Protein AF-T1CMU1-F1 (afdb_monomer)

Solvent-accessible surface area (backbone atoms only — not comparable to full-atom values): 7769 Å² total; per-residue (Å²): 134,66,89,86,66,50,95,84,68,72,93,52,65,66,61,50,50,51,51,54,53,45,69,68,62,75,51,55,75,64,55,53,49,52,50,52,50,44,67,72,44,49,74,56,64,80,64,64,72,77,52,85,87,47,74,86,48,55,72,71,37,46,53,50,35,55,54,42,51,53,41,27,74,74,64,80,50,71,86,89,82,74,66,89,90,69,45,67,64,60,32,52,51,50,55,45,51,52,39,42,75,73,72,45,87,78,85,88,84,75,58,68,69,50,49,78,62,58,58,76,80,108

Secondary structure (DSSP, 8-state):
--TT--TT----HHHHHHHHHHHHHSS-HHHHHHHHHHHHHHHHHHH----GGGTTS-HHHHHHHHHHHHHHHHHS-----PPTTS-HHHHHHHHHHHHHHTT--------HHHII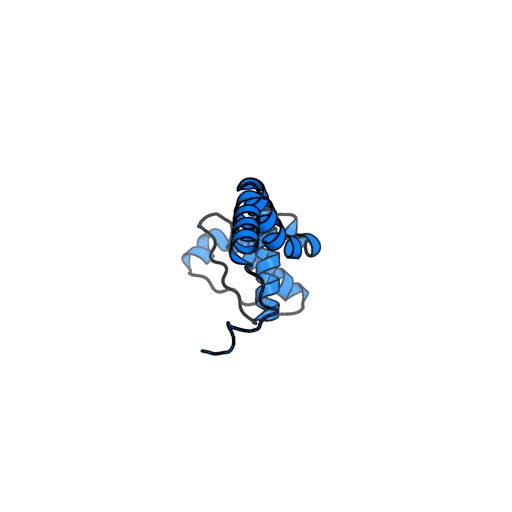IIITT-

InterPro domains:
  IPR027417 P-loop containing nucleoside triphosphate hydrolase [G3DSA:3.40.50.300] (47-122)
  IPR027417 P-loop containing nucleoside triphosphate hydrolase [SSF52540] (36-122)

Sequence (122 aa):
MSLWKEDNSVDYKNEFLQLLENYVTTHSPYEVLAKALYEVYRPQIDEAKTNNLMKTLFPHQVLSTIQASRILGAYNGVIIADSTGLGKTRVGINLTQMAINDGKNPMLIAPKSALDTTWKDE

Structure (mmCIF, N/CA/C/O backbone):
data_AF-T1CMU1-F1
#
_entry.id   AF-T1CMU1-F1
#
loop_
_atom_site.group_PDB
_a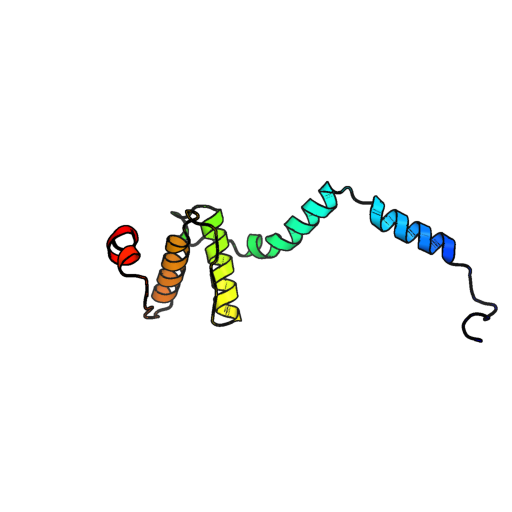tom_site.id
_atom_site.type_symbol
_atom_site.label_atom_id
_atom_site.label_alt_id
_atom_site.label_c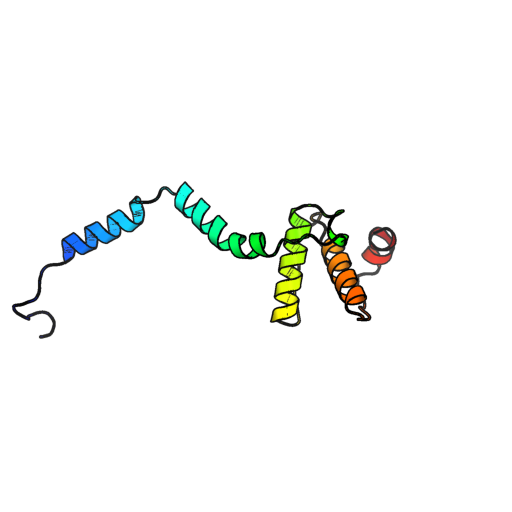omp_id
_atom_site.label_asym_id
_atom_site.label_entity_id
_atom_site.label_seq_id
_atom_site.pdbx_PDB_ins_code
_atom_site.Cartn_x
_atom_site.Cartn_y
_atom_site.Cartn_z
_atom_site.occupancy
_atom_site.B_iso_or_equiv
_atom_site.auth_seq_id
_atom_site.auth_comp_id
_atom_site.auth_asym_id
_atom_site.auth_atom_id
_atom_site.pdbx_PDB_model_num
ATOM 1 N N . MET A 1 1 ? 10.727 -29.750 -44.055 1.00 51.41 1 MET A N 1
ATOM 2 C CA . MET A 1 1 ? 12.100 -29.190 -44.028 1.00 51.41 1 MET A CA 1
ATOM 3 C C . MET A 1 1 ? 12.341 -28.122 -45.110 1.00 51.41 1 MET A C 1
ATOM 5 O O . MET A 1 1 ? 13.467 -27.662 -45.225 1.00 51.41 1 MET A O 1
ATOM 9 N N . SER A 1 2 ? 11.322 -27.708 -45.886 1.00 56.47 2 SER A N 1
ATOM 10 C CA . SER A 1 2 ? 11.471 -26.768 -47.014 1.00 56.47 2 SER A CA 1
ATOM 11 C C . SER A 1 2 ? 11.280 -25.288 -46.666 1.00 56.47 2 SER A C 1
ATOM 13 O O . SER A 1 2 ? 11.688 -24.457 -47.460 1.00 56.47 2 SER A O 1
ATOM 15 N N . LEU A 1 3 ? 10.727 -24.944 -45.492 1.00 58.44 3 LEU A N 1
ATOM 16 C CA . LEU A 1 3 ? 10.522 -23.539 -45.090 1.00 58.44 3 LEU A CA 1
ATOM 17 C C . LEU A 1 3 ? 11.836 -22.748 -44.929 1.00 58.44 3 LEU A C 1
ATOM 19 O O . LEU A 1 3 ? 11.836 -21.530 -44.990 1.00 58.44 3 LEU A O 1
ATOM 23 N N . TRP A 1 4 ? 12.950 -23.448 -44.702 1.00 60.53 4 TRP A N 1
ATOM 24 C CA . TRP A 1 4 ? 14.263 -22.863 -44.406 1.00 60.53 4 TRP A CA 1
ATOM 25 C C . TRP A 1 4 ? 15.195 -22.800 -45.625 1.00 60.53 4 TRP A C 1
ATOM 27 O O . TRP A 1 4 ? 16.384 -22.551 -45.465 1.00 60.53 4 TRP A O 1
ATOM 37 N N . LYS A 1 5 ? 14.692 -23.118 -46.825 1.00 63.56 5 LYS A N 1
ATOM 38 C CA . LYS A 1 5 ? 15.481 -23.207 -48.067 1.00 63.56 5 LYS A CA 1
ATOM 39 C C . LYS A 1 5 ? 14.896 -22.348 -49.191 1.00 63.56 5 LYS A C 1
ATOM 41 O O . LYS A 1 5 ? 14.994 -22.719 -50.355 1.00 63.56 5 LYS A O 1
ATOM 46 N N . GLU A 1 6 ? 14.230 -21.251 -48.850 1.00 69.25 6 GLU A N 1
ATOM 47 C CA . GLU A 1 6 ? 13.833 -20.271 -49.859 1.00 69.25 6 GLU A CA 1
ATOM 48 C C . GLU A 1 6 ? 15.052 -19.432 -50.253 1.00 69.25 6 GLU A C 1
ATOM 50 O O . GLU A 1 6 ? 15.787 -18.965 -49.382 1.00 69.25 6 GLU A O 1
ATOM 55 N N . ASP A 1 7 ? 15.252 -19.217 -51.555 1.00 68.88 7 ASP A N 1
ATOM 56 C CA . ASP A 1 7 ? 16.370 -18.428 -52.105 1.00 68.88 7 ASP A CA 1
ATOM 57 C C . ASP A 1 7 ? 16.376 -16.963 -51.620 1.00 68.88 7 ASP A C 1
ATOM 59 O O . ASP A 1 7 ? 17.377 -16.265 -51.744 1.00 68.88 7 ASP A O 1
ATOM 63 N N . ASN A 1 8 ? 15.271 -16.507 -51.018 1.00 73.12 8 ASN A N 1
ATOM 64 C CA . ASN A 1 8 ? 15.125 -15.185 -50.405 1.00 73.12 8 ASN A CA 1
ATOM 65 C C . ASN A 1 8 ? 15.454 -15.161 -48.900 1.00 73.12 8 ASN A C 1
ATOM 67 O O . ASN A 1 8 ? 15.269 -14.132 -48.250 1.00 73.12 8 ASN A O 1
ATOM 71 N N . SER A 1 9 ? 15.880 -16.283 -48.311 1.00 76.81 9 SER A N 1
ATOM 72 C CA . SER A 1 9 ? 16.257 -16.329 -46.897 1.00 76.81 9 SER A CA 1
ATOM 73 C C . SER A 1 9 ? 17.623 -15.677 -46.678 1.00 76.81 9 SER A C 1
ATOM 75 O O . SER A 1 9 ? 18.594 -15.961 -47.377 1.00 76.81 9 SER A O 1
ATOM 77 N N . VAL A 1 10 ? 17.690 -14.778 -45.697 1.00 80.19 10 VAL A N 1
ATOM 78 C CA . VAL A 1 10 ? 18.911 -14.056 -45.322 1.00 80.19 10 VAL A CA 1
ATOM 79 C C . VAL A 1 10 ? 19.392 -14.586 -43.976 1.00 80.19 10 VAL A C 1
ATOM 81 O O . VAL A 1 10 ? 18.585 -14.831 -43.077 1.00 80.19 10 VAL A O 1
ATOM 84 N N . ASP A 1 11 ? 20.703 -14.778 -43.830 1.00 83.75 11 ASP A N 1
ATOM 85 C CA . ASP A 1 11 ? 21.296 -15.149 -42.546 1.00 83.75 11 ASP A CA 1
ATOM 86 C C . ASP A 1 11 ? 21.157 -13.994 -41.542 1.00 83.75 11 ASP A C 1
ATOM 88 O O . ASP A 1 11 ? 21.935 -13.044 -41.539 1.00 83.75 11 ASP A O 1
ATOM 92 N N . TYR A 1 12 ? 20.141 -14.095 -40.685 1.00 87.56 12 TYR A N 1
ATOM 93 C CA . TYR A 1 12 ? 19.806 -13.107 -39.658 1.00 87.56 12 TYR A CA 1
ATOM 94 C C . TYR A 1 12 ? 20.512 -13.372 -38.318 1.00 87.56 12 TYR A C 1
ATOM 96 O O . TYR A 1 12 ? 20.302 -12.657 -37.339 1.00 87.56 12 TYR A O 1
ATOM 104 N N . LYS A 1 13 ? 21.336 -14.424 -38.210 1.00 89.94 13 LYS A N 1
ATOM 105 C CA . LYS A 1 13 ? 21.851 -14.881 -36.911 1.00 89.94 13 LYS A CA 1
ATOM 106 C C . LYS A 1 13 ? 22.646 -13.797 -36.184 1.00 89.94 13 LYS A C 1
ATOM 108 O O . LYS A 1 13 ? 22.435 -13.586 -34.993 1.00 89.94 13 LYS A O 1
ATOM 113 N N . ASN A 1 14 ? 23.558 -13.124 -36.881 1.00 92.69 14 ASN A N 1
ATOM 114 C CA . ASN A 1 14 ? 24.424 -12.117 -36.263 1.00 92.69 14 ASN A CA 1
ATOM 115 C C . ASN A 1 14 ? 23.648 -10.852 -35.884 1.00 92.69 14 ASN A C 1
ATOM 117 O O . ASN A 1 14 ? 23.849 -10.319 -34.797 1.00 92.69 14 ASN A O 1
ATOM 121 N N . GLU A 1 15 ? 22.720 -10.421 -36.736 1.00 92.44 15 GLU A N 1
ATOM 122 C CA . GLU A 1 15 ? 21.843 -9.276 -36.470 1.00 92.44 15 GLU A CA 1
ATOM 123 C C . GLU A 1 15 ? 20.934 -9.552 -35.266 1.00 92.44 15 GLU A C 1
ATOM 125 O O . GLU A 1 15 ? 20.776 -8.699 -34.393 1.00 92.44 15 GLU A O 1
ATOM 130 N N . PHE A 1 16 ? 20.413 -10.777 -35.154 1.00 90.94 16 PHE A N 1
ATOM 131 C CA . PHE A 1 16 ? 19.643 -11.211 -33.992 1.00 90.94 16 PHE A CA 1
ATOM 132 C C . PHE A 1 16 ? 20.474 -11.220 -32.706 1.00 90.94 16 PHE A C 1
ATOM 134 O O . PHE A 1 16 ? 20.022 -10.722 -31.676 1.00 90.94 16 PHE A O 1
ATOM 141 N N . LEU A 1 17 ? 21.696 -11.762 -32.750 1.00 92.38 17 LEU A N 1
ATOM 142 C CA . LEU A 1 17 ? 22.591 -11.780 -31.590 1.00 92.38 17 LEU A CA 1
ATOM 143 C C . LEU A 1 17 ? 22.949 -10.363 -31.135 1.00 92.38 17 LEU A C 1
ATOM 145 O O . LEU A 1 17 ? 22.894 -10.081 -29.942 1.00 92.38 17 LEU A O 1
ATOM 149 N N . GLN A 1 18 ? 23.231 -9.460 -32.075 1.00 90.88 18 GLN A N 1
ATOM 150 C CA . GLN A 1 18 ? 23.530 -8.064 -31.771 1.00 90.88 18 GLN A CA 1
ATOM 151 C C . GLN A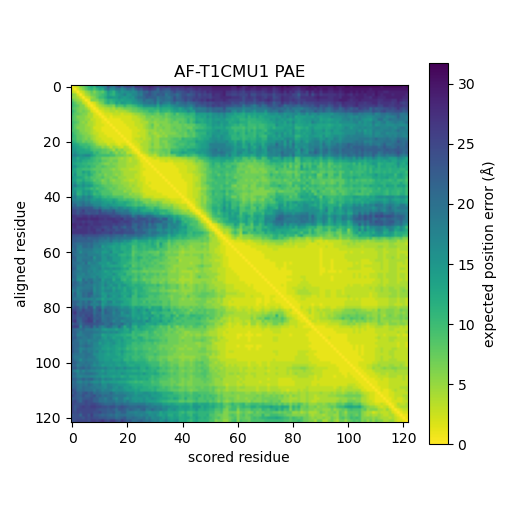 1 18 ? 22.316 -7.335 -31.177 1.00 90.88 18 GLN A C 1
ATOM 153 O O . GLN A 1 18 ? 22.459 -6.530 -30.258 1.00 90.88 18 GLN A O 1
ATOM 158 N N . LEU A 1 19 ? 21.105 -7.648 -31.649 1.00 89.50 19 LEU A N 1
ATOM 159 C CA . LEU A 1 19 ? 19.867 -7.119 -31.082 1.00 89.50 19 LEU A CA 1
ATOM 160 C C . LEU A 1 19 ? 19.650 -7.594 -29.637 1.00 89.50 19 LEU A C 1
ATOM 162 O O . LEU A 1 19 ? 19.285 -6.787 -28.781 1.00 89.50 19 LEU A O 1
ATOM 166 N N . LEU A 1 20 ? 19.912 -8.872 -29.346 1.00 87.19 20 LEU A N 1
ATOM 167 C CA . LEU A 1 20 ? 19.826 -9.417 -27.987 1.00 87.19 20 LEU A CA 1
ATOM 168 C C . LEU A 1 20 ? 20.880 -8.812 -27.053 1.00 87.19 20 LEU A C 1
ATOM 170 O O . LEU A 1 20 ? 20.560 -8.450 -25.923 1.00 87.19 20 LEU A O 1
ATOM 174 N N . GLU A 1 21 ? 22.121 -8.684 -27.518 1.00 86.44 21 GLU A N 1
ATOM 175 C CA . GLU A 1 21 ? 23.215 -8.113 -26.732 1.00 86.44 21 GLU A CA 1
ATOM 176 C C . GLU A 1 21 ? 22.944 -6.645 -26.391 1.00 86.44 21 GLU A C 1
ATOM 178 O O . GLU A 1 21 ? 23.040 -6.247 -25.227 1.00 86.44 21 GLU A O 1
ATOM 183 N N . ASN A 1 22 ? 22.488 -5.862 -27.373 1.00 84.56 22 ASN A N 1
ATOM 184 C CA . ASN A 1 22 ? 22.046 -4.492 -27.146 1.00 84.56 22 ASN A CA 1
ATOM 185 C C . ASN A 1 22 ? 20.888 -4.449 -26.144 1.00 84.56 22 ASN A C 1
ATOM 187 O O . ASN A 1 22 ? 20.949 -3.681 -25.190 1.00 84.56 22 ASN A O 1
ATOM 191 N N . TYR A 1 23 ? 19.861 -5.289 -26.283 1.00 76.44 23 TYR A N 1
ATOM 192 C CA . TYR A 1 23 ? 18.704 -5.272 -25.379 1.00 76.44 23 TYR A CA 1
ATOM 193 C C . TYR A 1 23 ? 19.085 -5.443 -23.897 1.00 76.44 23 TYR A C 1
ATOM 195 O O . TYR A 1 23 ? 18.493 -4.804 -23.029 1.00 76.44 23 TYR A O 1
ATOM 203 N N . VAL A 1 24 ? 20.096 -6.266 -23.600 1.00 72.44 24 VAL A N 1
ATOM 204 C CA . VAL A 1 24 ? 20.548 -6.531 -22.223 1.00 72.44 24 VAL A CA 1
ATOM 205 C C . VAL A 1 24 ? 21.540 -5.477 -21.711 1.00 72.44 24 VAL A C 1
ATOM 207 O O . VAL A 1 24 ? 21.629 -5.263 -20.504 1.00 72.44 24 VAL A O 1
ATOM 210 N N . THR A 1 25 ? 22.273 -4.798 -22.598 1.00 77.00 25 THR A N 1
ATOM 211 C CA . THR A 1 25 ? 23.356 -3.864 -22.223 1.00 77.00 25 THR A CA 1
ATOM 212 C C . THR A 1 25 ? 23.007 -2.384 -22.381 1.00 77.00 25 THR A C 1
ATOM 214 O O . THR A 1 25 ? 23.701 -1.537 -21.822 1.00 77.00 25 THR A O 1
ATOM 217 N N . THR A 1 26 ? 21.927 -2.054 -23.097 1.00 84.44 26 THR A N 1
ATOM 218 C CA . THR A 1 26 ? 21.536 -0.661 -23.398 1.00 84.44 26 THR A CA 1
ATOM 219 C C . THR A 1 26 ? 21.159 0.127 -22.145 1.00 84.44 26 THR A C 1
ATOM 221 O O . THR A 1 26 ? 21.307 1.347 -22.121 1.00 84.44 26 THR A O 1
ATOM 224 N N . HIS A 1 27 ? 20.681 -0.551 -21.102 1.00 86.75 27 HIS A N 1
ATOM 225 C CA . HIS A 1 27 ? 20.270 0.084 -19.858 1.00 86.75 27 HIS A CA 1
ATOM 226 C C . HIS A 1 27 ? 21.086 -0.447 -18.691 1.00 86.75 27 HIS A C 1
ATOM 228 O O . HIS A 1 27 ? 21.212 -1.653 -18.480 1.00 86.75 27 HIS A O 1
ATOM 234 N N . SER A 1 28 ? 21.605 0.474 -17.890 1.00 90.25 28 SER A N 1
ATOM 235 C CA . SER A 1 28 ? 22.225 0.139 -16.620 1.00 90.25 28 SER A CA 1
ATOM 236 C C . SER A 1 28 ? 21.207 -0.524 -15.677 1.00 90.25 28 SER A C 1
ATOM 238 O O . SER A 1 28 ? 20.008 -0.223 -15.737 1.00 90.25 28 SER A O 1
ATOM 240 N N . PRO A 1 29 ? 21.659 -1.367 -14.729 1.00 89.94 29 PRO A N 1
ATOM 241 C CA . PRO A 1 29 ? 20.781 -1.933 -13.704 1.00 89.94 29 PRO A CA 1
ATOM 242 C C . PRO A 1 29 ? 19.968 -0.870 -12.950 1.00 89.94 29 PRO A C 1
ATOM 244 O O . PRO A 1 29 ? 18.824 -1.114 -12.569 1.00 89.94 29 PRO A O 1
ATOM 247 N N . TYR A 1 30 ? 20.543 0.324 -12.772 1.00 92.19 30 TYR A N 1
ATOM 248 C CA . TYR A 1 30 ? 19.862 1.466 -12.171 1.00 92.19 30 TYR A CA 1
ATOM 249 C C . TYR A 1 30 ? 18.680 1.952 -13.017 1.00 92.19 30 TYR A C 1
ATOM 251 O O . TYR A 1 30 ? 17.596 2.138 -12.477 1.00 92.19 30 TYR A O 1
ATOM 259 N N . GLU A 1 31 ? 18.856 2.133 -14.327 1.00 93.06 31 GLU A N 1
ATOM 260 C CA . GLU A 1 31 ? 17.785 2.598 -15.220 1.00 93.06 31 GLU A CA 1
ATOM 261 C C . GLU A 1 31 ? 16.645 1.587 -15.312 1.00 93.06 31 GLU A C 1
ATOM 263 O O . GLU A 1 31 ? 15.476 1.971 -15.262 1.00 93.06 31 GLU A O 1
ATOM 268 N N . VAL A 1 32 ? 16.974 0.293 -15.373 1.00 90.31 32 VAL A N 1
ATOM 269 C CA . VAL A 1 32 ? 15.974 -0.782 -15.351 1.00 90.31 32 VAL A CA 1
ATOM 270 C C . VAL A 1 32 ? 15.177 -0.739 -14.048 1.00 90.31 32 VAL A C 1
ATOM 272 O O . VAL A 1 32 ? 13.945 -0.748 -14.080 1.00 90.31 32 VAL A O 1
ATOM 275 N N . LEU A 1 33 ? 15.858 -0.630 -12.901 1.00 92.31 33 LEU A N 1
ATOM 276 C CA . LEU A 1 33 ? 15.200 -0.526 -11.600 1.00 92.31 33 LEU A CA 1
ATOM 277 C C . LEU A 1 33 ? 14.344 0.742 -11.499 1.00 92.31 33 LEU A C 1
ATOM 279 O O . LEU A 1 33 ? 13.190 0.669 -11.083 1.00 92.31 33 LEU A O 1
ATOM 283 N N . ALA A 1 34 ? 14.873 1.896 -11.902 1.00 91.88 34 ALA A N 1
ATOM 284 C CA . ALA A 1 34 ? 14.159 3.167 -11.871 1.00 91.88 34 ALA A CA 1
ATOM 285 C C . ALA A 1 34 ? 12.902 3.127 -12.750 1.00 91.88 34 ALA A C 1
ATOM 287 O O . ALA A 1 34 ? 11.837 3.570 -12.319 1.00 91.88 34 ALA A O 1
ATOM 288 N N . LYS A 1 35 ? 12.992 2.538 -13.950 1.00 92.12 35 LYS A N 1
ATOM 289 C CA . LYS A 1 35 ? 11.845 2.358 -14.844 1.00 92.12 35 LYS A CA 1
ATOM 290 C C . LYS A 1 35 ? 10.816 1.396 -14.259 1.00 92.12 35 LYS A C 1
ATOM 292 O O . LYS A 1 35 ? 9.629 1.705 -14.302 1.00 92.12 35 LYS A O 1
ATOM 297 N N . ALA A 1 36 ? 11.249 0.278 -13.677 1.00 91.31 36 ALA A N 1
ATOM 298 C CA . ALA A 1 36 ? 10.354 -0.669 -13.018 1.00 91.31 36 ALA A CA 1
ATOM 299 C C . ALA A 1 36 ? 9.604 -0.014 -11.850 1.00 91.31 36 ALA A C 1
ATOM 301 O O . ALA A 1 36 ? 8.383 -0.114 -11.771 1.00 91.31 36 ALA A O 1
ATOM 302 N N . LEU A 1 37 ? 10.314 0.719 -10.985 1.00 88.06 37 LEU A N 1
ATOM 303 C CA . LEU A 1 37 ? 9.701 1.487 -9.900 1.00 88.06 37 LEU A CA 1
ATOM 304 C C . LEU A 1 37 ? 8.710 2.515 -10.459 1.00 88.06 37 LEU A C 1
ATOM 306 O O . LEU A 1 37 ? 7.572 2.579 -10.002 1.00 88.06 37 LEU A O 1
ATOM 310 N N . TYR A 1 38 ? 9.103 3.278 -11.479 1.00 86.94 38 TYR A N 1
ATOM 311 C CA . TYR A 1 38 ? 8.219 4.256 -12.104 1.00 86.94 38 TYR A CA 1
ATOM 312 C C . TYR A 1 38 ? 6.930 3.616 -12.629 1.00 86.94 38 TYR A C 1
ATOM 314 O O . TYR A 1 38 ? 5.858 4.092 -12.288 1.00 86.94 38 TYR A O 1
ATOM 322 N N . GLU A 1 39 ? 6.992 2.527 -13.396 1.00 87.06 39 GLU A N 1
ATOM 323 C CA . GLU A 1 39 ? 5.783 1.880 -13.934 1.00 87.06 39 GLU A CA 1
ATOM 324 C C . GLU A 1 39 ? 4.888 1.283 -12.838 1.00 87.06 39 GLU A C 1
ATOM 326 O O . GLU A 1 39 ? 3.663 1.339 -12.935 1.00 87.06 39 GLU A O 1
ATOM 331 N N . VAL A 1 40 ? 5.480 0.762 -11.760 1.00 82.81 40 VAL A N 1
ATOM 332 C CA . VAL A 1 40 ? 4.731 0.226 -10.612 1.00 82.81 40 VAL A CA 1
ATOM 333 C C . VAL A 1 40 ? 3.993 1.330 -9.849 1.00 82.81 40 VAL A C 1
ATOM 335 O O . VAL A 1 40 ? 2.851 1.133 -9.419 1.00 82.81 40 VAL A O 1
ATOM 338 N N . TYR A 1 41 ? 4.629 2.489 -9.664 1.00 76.38 41 TYR A N 1
ATOM 339 C CA . TYR A 1 41 ? 4.098 3.557 -8.813 1.00 76.38 41 TYR A CA 1
ATOM 340 C C . TYR A 1 41 ? 3.382 4.672 -9.574 1.00 76.38 41 TYR A C 1
ATOM 342 O O . TYR A 1 41 ? 2.535 5.336 -8.984 1.00 76.38 41 TYR A O 1
ATOM 350 N N . ARG A 1 42 ? 3.638 4.869 -10.871 1.00 77.31 42 ARG A N 1
ATOM 351 C CA . ARG A 1 42 ? 3.009 5.924 -11.684 1.00 77.31 42 ARG A CA 1
ATOM 352 C C . ARG A 1 42 ? 1.479 5.939 -11.573 1.00 77.31 42 ARG A C 1
ATOM 354 O O . ARG A 1 42 ? 0.956 7.021 -11.322 1.00 77.31 42 ARG A O 1
ATOM 361 N N . PRO A 1 43 ? 0.754 4.804 -11.664 1.00 70.62 43 PRO A N 1
ATOM 362 C CA . PRO A 1 43 ? -0.705 4.817 -11.521 1.00 70.62 43 PRO A CA 1
ATOM 363 C C . PRO A 1 43 ? -1.176 5.367 -10.165 1.00 70.62 43 PRO A C 1
ATOM 365 O O . PRO A 1 43 ? -2.267 5.910 -10.061 1.00 70.62 43 PRO A O 1
ATOM 368 N N . GLN A 1 44 ? -0.345 5.235 -9.127 1.00 68.25 44 GLN A N 1
ATOM 369 C CA . GLN A 1 44 ? -0.643 5.664 -7.759 1.00 68.25 44 GLN A CA 1
ATOM 370 C C . GLN A 1 44 ? -0.343 7.157 -7.547 1.00 68.25 44 GLN A C 1
ATOM 372 O O . GLN A 1 44 ? -0.956 7.788 -6.689 1.00 68.25 44 GLN A O 1
ATOM 377 N N . ILE A 1 45 ? 0.587 7.728 -8.324 1.00 63.19 45 ILE A N 1
ATOM 378 C CA . ILE A 1 45 ? 0.963 9.149 -8.254 1.00 63.19 45 ILE A CA 1
ATOM 379 C C . ILE A 1 45 ? -0.188 10.034 -8.749 1.00 63.19 45 ILE A C 1
ATOM 381 O O . ILE A 1 45 ? -0.482 11.053 -8.126 1.00 63.19 45 ILE A O 1
ATOM 385 N N . ASP A 1 46 ? -0.875 9.623 -9.817 1.00 60.38 46 ASP A N 1
ATOM 386 C CA . ASP A 1 46 ? -1.969 10.402 -10.412 1.00 60.38 46 ASP A CA 1
ATOM 387 C C . ASP A 1 46 ? -3.265 10.357 -9.568 1.00 60.38 46 ASP A C 1
ATOM 389 O O . ASP A 1 46 ? -4.081 11.281 -9.616 1.00 60.38 46 ASP A O 1
ATOM 393 N N . GLU A 1 47 ? -3.441 9.320 -8.739 1.00 58.72 47 GLU A N 1
ATOM 394 C CA . GLU A 1 47 ? -4.590 9.141 -7.833 1.00 58.72 47 GLU A CA 1
ATOM 395 C C . GLU A 1 47 ? -4.414 9.795 -6.456 1.00 58.72 47 GLU A C 1
ATOM 397 O O . GLU A 1 47 ? -5.380 9.886 -5.694 1.00 58.72 47 GLU A O 1
ATOM 402 N N . ALA A 1 48 ? -3.217 10.287 -6.121 1.00 54.09 48 ALA A N 1
ATOM 403 C CA . ALA A 1 48 ? -2.904 10.880 -4.823 1.00 54.09 48 ALA A CA 1
ATOM 404 C C . ALA A 1 48 ? -3.530 12.279 -4.629 1.00 54.09 48 ALA A C 1
ATOM 406 O O . ALA A 1 48 ? -2.858 13.255 -4.299 1.00 54.09 48 ALA A O 1
ATOM 407 N N . LYS A 1 49 ? -4.850 12.403 -4.790 1.00 53.97 49 LYS A N 1
ATOM 408 C CA . LYS A 1 49 ? -5.621 13.513 -4.226 1.00 53.97 49 LYS A CA 1
ATOM 409 C C . LYS A 1 49 ? -5.884 13.195 -2.761 1.00 53.97 49 LYS A C 1
ATOM 411 O O . LYS A 1 49 ? -6.875 12.568 -2.398 1.00 53.97 49 LYS A O 1
ATOM 416 N N . THR A 1 50 ? -4.948 13.612 -1.919 1.00 56.56 50 THR A N 1
ATOM 417 C CA . THR A 1 50 ? -5.025 13.492 -0.465 1.00 56.56 50 THR A CA 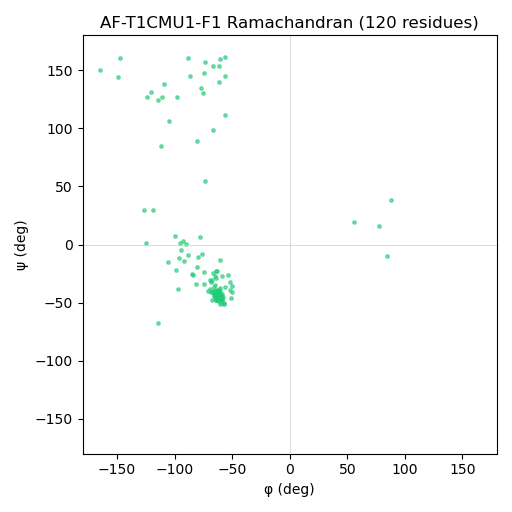1
ATOM 418 C C . THR A 1 50 ? -6.305 14.161 0.043 1.00 56.56 50 THR A C 1
ATOM 420 O O . THR A 1 50 ? -6.445 15.383 -0.015 1.00 56.56 50 THR A O 1
ATOM 423 N N . ASN A 1 51 ? -7.253 13.374 0.552 1.00 60.06 51 ASN A N 1
ATOM 424 C CA . ASN A 1 51 ? -8.418 13.914 1.253 1.00 60.06 51 ASN A CA 1
ATOM 425 C C . ASN A 1 51 ? -8.003 14.432 2.638 1.00 60.06 51 ASN A C 1
ATOM 427 O O . ASN A 1 51 ? -7.017 13.975 3.215 1.00 60.06 51 ASN A O 1
ATOM 431 N N . ASN A 1 52 ? -8.781 15.355 3.218 1.00 63.56 52 ASN A N 1
ATOM 432 C CA . ASN A 1 52 ? -8.509 15.911 4.556 1.00 63.56 52 ASN A CA 1
ATOM 433 C C . ASN A 1 52 ? -8.333 14.832 5.647 1.00 63.56 52 ASN A C 1
ATOM 435 O O . ASN A 1 52 ? -7.613 15.067 6.613 1.00 63.56 52 ASN A O 1
ATOM 439 N N . LEU A 1 53 ? -8.933 13.653 5.453 1.00 62.12 53 LEU A N 1
ATOM 440 C CA . LEU A 1 53 ? -8.826 12.477 6.324 1.00 62.1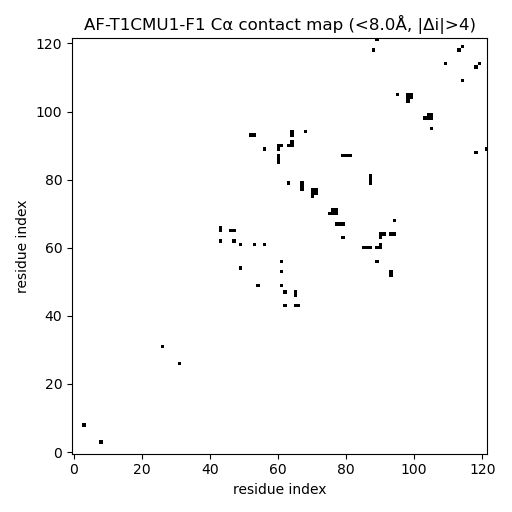2 53 LEU A CA 1
ATOM 441 C C . LEU A 1 53 ? -7.410 11.885 6.405 1.00 62.12 53 LEU A C 1
ATOM 443 O O . LEU A 1 53 ? -7.072 11.220 7.373 1.00 62.12 53 LEU A O 1
ATOM 447 N N . MET A 1 54 ? -6.571 12.133 5.399 1.00 67.25 54 MET A N 1
ATOM 448 C CA . MET A 1 54 ? -5.234 11.546 5.283 1.00 67.25 54 MET A CA 1
ATOM 449 C C . MET A 1 54 ? -4.125 12.452 5.839 1.00 67.25 54 MET A C 1
ATOM 451 O O . MET A 1 54 ? -2.957 12.083 5.789 1.00 67.25 54 MET A O 1
ATOM 455 N N . LYS A 1 55 ? -4.460 13.635 6.375 1.00 71.38 55 LYS A N 1
ATOM 456 C CA . LYS A 1 55 ? -3.471 14.628 6.843 1.00 71.38 55 LYS A CA 1
ATOM 457 C C . LYS A 1 55 ? -2.656 14.178 8.057 1.00 71.38 55 LYS A C 1
ATOM 459 O O . LYS A 1 55 ? -1.562 14.688 8.264 1.00 71.38 55 LYS A O 1
ATOM 464 N N . THR A 1 56 ? -3.188 13.259 8.858 1.00 79.31 56 THR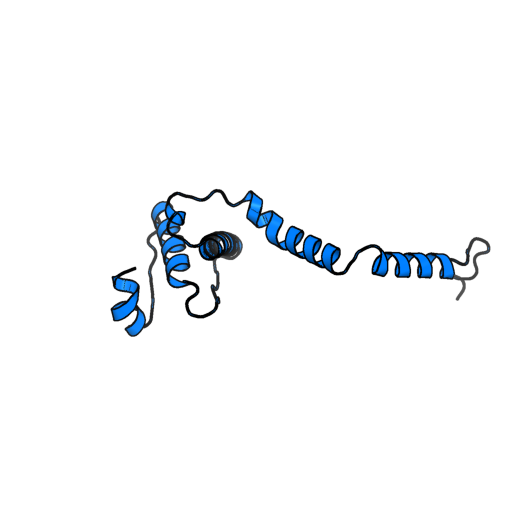 A N 1
ATOM 465 C CA . THR A 1 56 ? -2.522 12.715 10.052 1.00 79.31 56 THR A CA 1
ATOM 466 C C . THR A 1 56 ? -1.760 11.419 9.770 1.00 79.31 56 THR A C 1
ATOM 468 O O . THR A 1 56 ? -1.088 10.905 10.661 1.00 79.31 56 THR A O 1
ATOM 471 N N . LEU A 1 57 ? -1.854 10.883 8.548 1.00 83.75 57 LEU A N 1
ATOM 472 C CA . LEU A 1 57 ? -1.208 9.636 8.155 1.00 83.75 57 LEU A CA 1
ATOM 473 C C . LEU A 1 57 ? 0.224 9.878 7.676 1.00 83.75 57 LEU A C 1
ATOM 475 O O . LEU A 1 57 ? 0.517 10.859 6.991 1.00 83.75 57 LEU A O 1
ATOM 479 N N . PHE A 1 58 ? 1.111 8.929 7.968 1.00 86.50 58 PHE A N 1
ATOM 480 C CA . PHE A 1 58 ? 2.430 8.901 7.345 1.00 86.50 58 PHE A CA 1
ATOM 481 C C . PHE A 1 58 ? 2.315 8.619 5.836 1.00 86.50 58 PHE A C 1
ATOM 483 O O . PHE 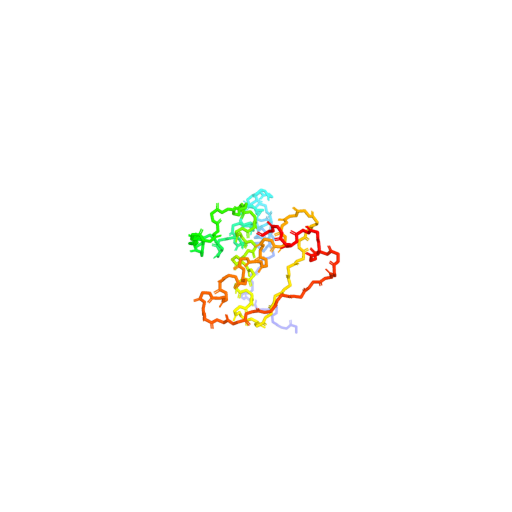A 1 58 ? 1.379 7.932 5.414 1.00 86.50 58 PHE A O 1
ATOM 490 N N . PRO A 1 59 ? 3.280 9.062 5.006 1.00 83.44 59 PRO A N 1
ATOM 491 C CA . PRO A 1 59 ? 3.218 8.879 3.554 1.00 83.44 59 PRO A CA 1
ATOM 492 C C . PRO A 1 59 ? 2.959 7.431 3.109 1.00 83.44 59 PRO A C 1
ATOM 494 O O . PRO A 1 59 ? 2.158 7.194 2.207 1.00 83.44 59 PRO A O 1
ATOM 497 N N . HIS A 1 60 ? 3.560 6.440 3.777 1.00 83.81 60 HIS A N 1
ATOM 498 C CA . HIS A 1 60 ? 3.337 5.027 3.449 1.00 83.81 60 HIS A CA 1
ATOM 499 C C . HIS A 1 60 ? 1.919 4.546 3.793 1.00 83.81 60 HIS A C 1
ATOM 501 O O . HIS A 1 60 ? 1.377 3.689 3.099 1.00 83.81 60 HIS A O 1
ATOM 507 N N . GLN A 1 61 ? 1.284 5.112 4.821 1.00 88.56 61 GLN A N 1
ATOM 508 C CA . GLN A 1 61 ? -0.099 4.797 5.202 1.00 88.56 61 GLN A CA 1
ATOM 509 C C . GLN A 1 61 ? -1.108 5.419 4.233 1.00 88.56 61 GLN A C 1
ATOM 511 O O . GLN A 1 61 ? -2.141 4.812 3.946 1.00 88.56 61 GLN A O 1
ATOM 516 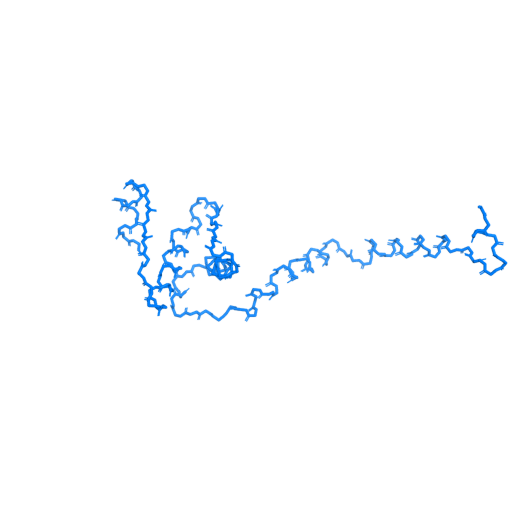N N . VAL A 1 62 ? -0.800 6.603 3.693 1.00 86.38 62 VAL A N 1
ATOM 517 C CA . VAL A 1 62 ? -1.588 7.225 2.617 1.00 86.38 62 VAL A CA 1
ATOM 518 C C . VAL A 1 62 ? -1.599 6.316 1.392 1.00 86.38 62 VAL A C 1
ATOM 520 O O . VAL A 1 62 ? -2.673 5.941 0.922 1.00 86.38 62 VAL A O 1
ATOM 523 N N . LEU A 1 63 ? -0.417 5.881 0.941 1.00 84.25 63 LEU A N 1
ATOM 524 C CA . LEU A 1 63 ? -0.282 4.951 -0.185 1.00 84.25 63 LEU A CA 1
ATOM 525 C C . LEU A 1 63 ? -1.029 3.637 0.071 1.00 84.25 63 LEU A C 1
ATOM 527 O O . LEU A 1 63 ? -1.793 3.186 -0.780 1.00 84.25 63 LEU A O 1
ATOM 531 N N . SER A 1 64 ? -0.878 3.072 1.271 1.00 89.44 64 SER A N 1
ATOM 532 C CA . SER A 1 64 ? -1.573 1.843 1.670 1.00 89.44 64 SER A CA 1
ATOM 533 C C . SER A 1 64 ? -3.094 2.012 1.648 1.00 89.44 64 SER A C 1
ATOM 535 O O . SER A 1 64 ? -3.801 1.116 1.197 1.00 89.44 64 SER A O 1
ATOM 537 N N . THR A 1 65 ? -3.619 3.171 2.068 1.00 90.25 65 THR A N 1
ATOM 538 C CA . THR A 1 65 ? -5.065 3.447 2.016 1.00 90.25 65 THR A CA 1
ATOM 539 C C . THR A 1 65 ? -5.559 3.555 0.575 1.00 90.25 65 THR A C 1
ATOM 541 O O . THR A 1 65 ? -6.567 2.938 0.238 1.00 90.25 65 THR A O 1
ATOM 544 N N . ILE A 1 66 ? -4.863 4.311 -0.280 1.00 87.00 66 ILE A N 1
ATOM 545 C CA . ILE A 1 66 ? -5.239 4.480 -1.694 1.00 87.00 66 ILE A CA 1
ATOM 546 C C . ILE A 1 66 ? -5.259 3.115 -2.386 1.00 87.00 66 ILE A C 1
ATOM 548 O O . ILE A 1 66 ? -6.264 2.727 -2.984 1.00 87.00 66 ILE A O 1
ATOM 552 N N . GLN A 1 67 ? -4.183 2.342 -2.226 1.00 87.94 67 GLN A N 1
ATOM 553 C CA . GLN A 1 67 ? -4.084 1.007 -2.801 1.00 87.94 67 GLN A CA 1
ATOM 554 C C . GLN A 1 67 ? -5.189 0.088 -2.272 1.00 87.94 67 GLN A C 1
ATOM 556 O O . GLN A 1 67 ? -5.829 -0.614 -3.059 1.00 87.94 67 GLN A O 1
ATOM 561 N N . ALA A 1 68 ? -5.452 0.116 -0.963 1.00 92.88 68 ALA A N 1
ATOM 562 C CA . ALA A 1 68 ? -6.477 -0.723 -0.369 1.00 92.88 68 ALA A CA 1
ATOM 563 C C . ALA A 1 68 ? -7.888 -0.345 -0.835 1.00 92.88 68 ALA A C 1
ATOM 565 O O . ALA A 1 68 ? -8.679 -1.232 -1.139 1.00 92.88 68 ALA A O 1
ATOM 566 N N . SER A 1 69 ? -8.188 0.951 -0.957 1.00 90.75 69 SER A N 1
ATOM 567 C CA . SER A 1 69 ? -9.461 1.453 -1.481 1.00 90.75 69 SER A CA 1
ATOM 568 C C . SER A 1 69 ? -9.681 1.019 -2.934 1.00 90.75 69 SER A C 1
ATOM 570 O O . SER A 1 69 ? -10.761 0.534 -3.270 1.00 90.75 69 SER A O 1
ATOM 572 N N . ARG A 1 70 ? -8.637 1.086 -3.773 1.00 87.88 70 ARG A N 1
ATOM 573 C CA . ARG A 1 70 ? -8.681 0.625 -5.168 1.00 87.88 70 ARG A CA 1
ATOM 574 C C . ARG A 1 70 ? -8.964 -0.874 -5.274 1.00 87.88 70 ARG A C 1
ATOM 576 O O . ARG A 1 70 ? -9.837 -1.285 -6.035 1.00 87.88 70 ARG A O 1
ATOM 583 N N . ILE A 1 71 ? -8.241 -1.696 -4.508 1.00 93.00 71 ILE A N 1
ATOM 584 C CA . ILE A 1 71 ? -8.435 -3.156 -4.491 1.00 93.00 71 ILE A CA 1
ATOM 585 C C . ILE A 1 71 ? -9.835 -3.491 -3.964 1.00 93.00 71 ILE A C 1
ATOM 587 O O . ILE A 1 71 ? -10.543 -4.286 -4.578 1.00 93.00 71 ILE A O 1
ATOM 591 N N . LEU A 1 72 ? -10.267 -2.837 -2.884 1.00 94.06 72 LEU A N 1
ATOM 592 C CA . LEU A 1 72 ? -11.600 -3.016 -2.316 1.00 94.06 72 LEU A CA 1
ATOM 593 C C . LEU A 1 72 ? -12.701 -2.679 -3.330 1.00 94.06 72 LEU A C 1
ATOM 595 O O . LEU A 1 72 ? -13.661 -3.433 -3.437 1.00 94.06 72 LEU A O 1
ATOM 599 N N . GLY A 1 73 ? -12.556 -1.593 -4.094 1.00 91.00 73 GLY A N 1
ATOM 600 C CA . GLY A 1 73 ? -13.512 -1.210 -5.136 1.00 91.00 73 GLY A CA 1
ATOM 601 C C . GLY A 1 73 ? -13.544 -2.165 -6.334 1.00 91.00 73 GLY A C 1
ATOM 602 O O . GLY A 1 73 ? -14.602 -2.367 -6.921 1.00 91.00 73 GLY A O 1
ATOM 603 N N . ALA A 1 74 ? -12.410 -2.775 -6.685 1.00 93.62 74 ALA A N 1
ATOM 604 C CA . ALA A 1 74 ? -12.319 -3.710 -7.808 1.00 93.62 74 ALA A CA 1
ATOM 605 C C . ALA A 1 74 ? -12.783 -5.135 -7.459 1.00 93.62 74 ALA A C 1
ATOM 607 O O . ALA A 1 74 ? -13.325 -5.830 -8.316 1.00 93.62 74 ALA A O 1
ATOM 608 N N . TYR A 1 75 ? -12.558 -5.578 -6.219 1.00 96.19 75 TYR A N 1
ATOM 609 C CA . TYR A 1 75 ? -12.713 -6.984 -5.825 1.00 96.19 75 TYR A CA 1
ATOM 610 C C . TYR A 1 75 ? -13.667 -7.208 -4.647 1.00 96.19 75 TYR A C 1
ATOM 612 O O . TYR A 1 75 ? -13.827 -8.344 -4.206 1.00 96.19 75 TYR A O 1
ATOM 620 N N . ASN A 1 76 ? -14.288 -6.154 -4.108 1.00 94.12 76 ASN A N 1
ATOM 621 C CA . ASN A 1 76 ? -15.134 -6.193 -2.907 1.00 94.12 76 ASN A CA 1
ATOM 622 C C . ASN A 1 76 ? -14.442 -6.779 -1.662 1.00 94.12 76 ASN A C 1
ATOM 624 O O . ASN A 1 76 ? -15.099 -7.169 -0.697 1.00 94.12 76 ASN A O 1
ATOM 628 N N . GLY A 1 77 ? -13.112 -6.820 -1.660 1.00 95.38 77 GLY A N 1
ATOM 629 C CA . GLY A 1 77 ? -12.313 -7.307 -0.549 1.00 95.38 77 GLY A CA 1
ATOM 630 C C . GLY A 1 77 ? -10.862 -6.883 -0.701 1.00 95.38 77 GLY A C 1
ATOM 631 O O . GLY A 1 77 ? -10.366 -6.704 -1.811 1.00 95.38 77 GLY A O 1
ATOM 632 N N . VAL A 1 78 ? -10.180 -6.706 0.426 1.00 96.38 78 VAL A N 1
ATOM 633 C CA . VAL A 1 78 ? -8.761 -6.355 0.467 1.00 96.38 78 VAL A CA 1
ATOM 634 C C . VAL A 1 78 ? -8.115 -6.940 1.718 1.00 96.38 78 VAL A C 1
ATOM 636 O O . VAL A 1 78 ? -8.740 -7.001 2.776 1.00 96.38 78 VAL A O 1
ATOM 639 N N . ILE A 1 79 ? -6.857 -7.362 1.595 1.00 95.69 79 ILE A N 1
ATOM 640 C CA . ILE A 1 79 ? -6.023 -7.807 2.713 1.00 95.69 79 ILE A CA 1
ATOM 641 C C . ILE A 1 79 ? -4.875 -6.812 2.868 1.00 95.69 79 ILE A C 1
ATOM 643 O O . ILE A 1 79 ? -4.124 -6.582 1.924 1.00 95.69 79 ILE A O 1
ATOM 647 N N . ILE A 1 80 ? -4.727 -6.248 4.067 1.00 93.75 80 ILE A N 1
ATOM 648 C CA . ILE A 1 80 ? -3.612 -5.363 4.423 1.00 93.75 80 ILE A CA 1
ATOM 649 C C . ILE A 1 80 ? -2.658 -6.160 5.314 1.00 93.75 80 ILE A C 1
ATOM 651 O O . ILE A 1 80 ? -2.967 -6.435 6.475 1.00 93.75 80 ILE A O 1
ATOM 655 N N . ALA A 1 81 ? -1.508 -6.550 4.764 1.00 92.25 81 ALA A N 1
ATOM 656 C CA . ALA A 1 81 ? -0.563 -7.476 5.394 1.00 92.25 81 ALA A CA 1
ATOM 657 C C . ALA A 1 81 ? 0.824 -6.857 5.650 1.00 92.25 81 ALA A C 1
ATOM 659 O O . ALA A 1 81 ? 1.831 -7.561 5.656 1.00 92.25 81 ALA A O 1
ATOM 660 N N . ASP A 1 82 ? 0.885 -5.545 5.882 1.00 88.88 82 ASP A N 1
ATOM 661 C CA . ASP A 1 82 ? 2.137 -4.861 6.211 1.00 88.88 82 ASP A CA 1
ATOM 662 C C . ASP A 1 82 ? 2.776 -5.405 7.498 1.00 88.88 82 ASP A C 1
ATOM 664 O O . ASP A 1 82 ? 2.106 -5.952 8.382 1.00 88.88 82 ASP A O 1
ATOM 668 N N . SER A 1 83 ? 4.079 -5.177 7.661 1.00 89.88 83 SER A N 1
ATOM 669 C CA . SER A 1 83 ? 4.809 -5.514 8.888 1.00 89.88 83 SER A CA 1
ATOM 670 C C . SER A 1 83 ? 4.205 -4.873 10.155 1.00 89.88 83 SER A C 1
ATOM 672 O O . SER A 1 83 ? 3.397 -3.933 10.124 1.00 89.88 83 SER A O 1
ATOM 674 N N . THR A 1 84 ? 4.551 -5.416 11.321 1.00 86.44 84 THR A N 1
ATOM 675 C CA . THR A 1 84 ? 4.140 -4.883 12.628 1.00 86.44 84 THR A CA 1
ATOM 676 C C . THR A 1 84 ? 4.674 -3.465 12.833 1.00 86.44 84 THR A C 1
ATOM 678 O O . THR A 1 84 ? 5.807 -3.172 12.474 1.00 86.44 84 THR A O 1
ATOM 681 N N . GLY A 1 85 ? 3.860 -2.576 13.410 1.00 83.94 85 GLY A N 1
ATOM 682 C CA . GLY A 1 85 ? 4.247 -1.182 13.672 1.00 83.94 85 GLY A CA 1
ATOM 683 C C . GLY A 1 85 ? 4.055 -0.206 12.504 1.00 83.94 85 GLY A C 1
ATOM 684 O O . GLY A 1 85 ? 4.091 0.997 12.723 1.00 83.94 85 GLY A O 1
ATOM 685 N N . LEU A 1 86 ? 3.753 -0.674 11.285 1.00 86.62 86 LEU A N 1
ATOM 686 C CA . LEU A 1 86 ? 3.545 0.217 10.128 1.00 86.62 86 LEU A CA 1
ATOM 687 C C . LEU A 1 86 ? 2.190 0.952 10.122 1.00 86.62 86 LEU A C 1
ATOM 689 O O . LEU A 1 86 ? 1.983 1.871 9.331 1.00 86.62 86 LEU A O 1
ATOM 693 N N . GLY A 1 87 ? 1.286 0.607 11.045 1.00 86.50 87 GLY A N 1
ATOM 694 C CA . GLY A 1 87 ? 0.014 1.310 11.245 1.00 86.50 87 GLY A CA 1
ATOM 695 C C . GLY A 1 87 ? -1.150 0.804 10.392 1.00 86.50 87 GLY A C 1
ATOM 696 O O . GLY A 1 87 ? -1.994 1.590 9.977 1.00 86.50 87 GLY A O 1
ATOM 697 N N . LYS A 1 88 ? -1.245 -0.517 10.188 1.00 92.94 88 LYS A N 1
ATOM 698 C CA . LYS A 1 88 ? -2.409 -1.172 9.555 1.00 92.94 88 LYS A CA 1
ATOM 699 C C . LYS A 1 88 ? -3.749 -0.757 10.181 1.00 92.94 88 LYS A C 1
ATOM 701 O O . LYS A 1 88 ? -4.729 -0.598 9.463 1.00 92.94 88 LYS A O 1
ATOM 706 N N . THR A 1 89 ? -3.775 -0.536 11.500 1.00 90.94 89 THR A N 1
ATOM 707 C CA . THR A 1 89 ? -4.945 -0.010 12.226 1.00 90.94 89 THR A CA 1
ATOM 708 C C . THR A 1 89 ? -5.394 1.336 11.662 1.00 90.94 89 THR A C 1
ATOM 710 O O . THR A 1 89 ? -6.551 1.475 11.283 1.00 90.94 89 THR A O 1
ATOM 713 N N . ARG A 1 90 ? -4.473 2.299 11.513 1.00 90.12 90 ARG A N 1
ATOM 714 C CA . ARG A 1 90 ? -4.759 3.629 10.954 1.00 90.12 90 ARG A CA 1
ATOM 715 C C . ARG A 1 90 ? -5.291 3.550 9.523 1.00 90.12 90 ARG A C 1
ATOM 717 O O . ARG A 1 90 ? -6.239 4.254 9.189 1.00 90.12 90 ARG A O 1
ATOM 724 N N . VAL A 1 91 ? -4.734 2.658 8.699 1.00 91.44 91 VAL A N 1
ATOM 725 C CA . VAL A 1 91 ? -5.238 2.413 7.335 1.00 91.44 91 VAL A CA 1
ATOM 726 C C . VAL A 1 91 ? -6.674 1.870 7.373 1.00 91.44 91 VAL A C 1
ATOM 728 O O . VAL A 1 91 ? -7.541 2.382 6.668 1.00 91.44 91 VAL A O 1
ATOM 731 N N . GLY A 1 92 ? -6.957 0.883 8.231 1.00 92.25 92 GLY A N 1
ATOM 732 C CA . GLY A 1 92 ? -8.300 0.317 8.401 1.00 92.25 92 GLY A CA 1
ATOM 733 C C . GLY A 1 92 ? -9.334 1.326 8.918 1.00 92.25 92 GLY A C 1
ATOM 734 O O . GLY A 1 92 ? -10.448 1.388 8.395 1.00 92.25 92 GLY A O 1
ATOM 735 N N . ILE A 1 93 ? -8.959 2.163 9.890 1.00 90.56 93 ILE A N 1
ATOM 736 C CA . ILE A 1 93 ? -9.797 3.263 10.394 1.00 90.56 93 ILE A CA 1
ATOM 737 C C . ILE A 1 93 ? -10.108 4.250 9.267 1.00 90.56 93 ILE A C 1
ATOM 739 O O . ILE A 1 93 ? -11.259 4.643 9.097 1.00 90.56 93 ILE A O 1
ATOM 743 N N . ASN A 1 94 ? -9.122 4.605 8.442 1.00 90.56 94 ASN A N 1
ATOM 744 C CA . ASN A 1 94 ? -9.344 5.534 7.339 1.00 90.56 94 ASN A CA 1
ATOM 745 C C . ASN A 1 94 ? -10.313 4.965 6.285 1.00 90.56 94 ASN A C 1
ATOM 747 O O . ASN A 1 94 ? -11.240 5.656 5.868 1.00 90.56 94 ASN A O 1
ATOM 751 N N . LEU A 1 95 ? -10.180 3.683 5.917 1.00 92.06 95 LEU A N 1
ATOM 752 C CA . LEU A 1 95 ? -11.150 3.006 5.039 1.00 92.06 95 LEU A CA 1
ATOM 753 C C . LEU A 1 95 ? -12.561 2.982 5.645 1.00 92.06 95 LEU A C 1
ATOM 755 O O . LEU A 1 95 ? -13.552 3.161 4.937 1.00 92.06 95 LEU A O 1
ATOM 759 N N . THR A 1 96 ? -12.653 2.798 6.961 1.00 92.19 96 THR A N 1
ATOM 760 C CA . THR A 1 96 ? -13.917 2.828 7.709 1.00 92.19 96 THR A CA 1
ATOM 761 C C . THR A 1 96 ? -14.543 4.219 7.666 1.00 92.19 96 THR A C 1
ATOM 763 O O . THR A 1 96 ? -15.726 4.350 7.364 1.00 92.19 96 THR A O 1
ATOM 766 N N . GLN A 1 97 ? -13.751 5.269 7.885 1.00 89.88 97 GLN A N 1
ATOM 767 C CA . GLN A 1 97 ? -14.213 6.652 7.808 1.00 89.88 97 GLN A CA 1
ATOM 768 C C . GLN A 1 97 ? -14.677 7.025 6.395 1.00 89.88 97 GLN A C 1
ATOM 770 O O . GLN A 1 97 ? -15.691 7.702 6.242 1.00 89.88 97 GLN A O 1
ATOM 775 N N . MET A 1 98 ? -13.976 6.555 5.358 1.00 89.06 98 MET A N 1
ATOM 776 C CA . MET A 1 98 ? -14.422 6.699 3.969 1.00 89.06 98 MET A CA 1
ATOM 777 C C . MET A 1 98 ? -15.779 6.015 3.755 1.00 89.06 98 MET A C 1
ATOM 779 O O . MET A 1 98 ? -16.685 6.628 3.205 1.00 89.06 98 MET A O 1
ATOM 783 N N . ALA A 1 99 ? -15.966 4.795 4.269 1.00 91.50 99 ALA A N 1
ATOM 784 C CA . ALA A 1 99 ? -17.247 4.096 4.178 1.00 91.50 99 ALA A CA 1
ATOM 785 C C . ALA A 1 99 ? -18.385 4.835 4.910 1.00 91.50 99 ALA A C 1
ATOM 787 O O . ALA A 1 99 ? -19.493 4.902 4.383 1.00 91.50 99 ALA A O 1
ATOM 788 N N . ILE A 1 100 ? -18.120 5.417 6.087 1.00 93.00 100 ILE A N 1
ATOM 789 C CA . ILE A 1 100 ? -19.089 6.260 6.814 1.00 93.00 100 ILE A CA 1
ATOM 790 C C . ILE A 1 100 ? -19.466 7.486 5.979 1.00 93.00 100 ILE A C 1
ATOM 792 O O . ILE A 1 100 ? -20.647 7.804 5.854 1.00 93.00 100 ILE A O 1
ATOM 796 N N . ASN A 1 101 ? -18.480 8.154 5.374 1.00 90.19 101 ASN A N 1
ATOM 797 C CA . ASN A 1 101 ? -18.719 9.314 4.514 1.00 90.19 101 ASN A CA 1
ATOM 798 C C . ASN A 1 101 ? -19.528 8.952 3.257 1.00 90.19 101 ASN A C 1
ATOM 800 O O . ASN A 1 101 ? -20.300 9.777 2.776 1.00 90.19 101 ASN A O 1
ATOM 804 N N . ASP A 1 102 ? -19.410 7.711 2.781 1.00 90.38 102 ASP A N 1
ATOM 805 C CA . ASP A 1 102 ? -20.235 7.143 1.708 1.00 90.38 102 ASP A CA 1
ATOM 806 C C . ASP A 1 102 ? -21.640 6.706 2.189 1.00 90.38 102 ASP A C 1
ATOM 808 O O . ASP A 1 102 ? -22.383 6.063 1.445 1.00 90.38 102 ASP A O 1
ATOM 812 N N . GLY A 1 103 ? -22.015 7.002 3.440 1.00 94.38 103 GLY A N 1
ATOM 813 C CA . GLY A 1 103 ? -23.318 6.668 4.022 1.00 94.38 103 GLY A CA 1
ATOM 814 C C . GLY A 1 103 ? -23.475 5.204 4.441 1.00 94.38 103 GLY A C 1
ATOM 815 O O . GLY A 1 103 ? -24.597 4.740 4.650 1.00 94.38 103 GLY A O 1
ATOM 816 N N . LYS A 1 104 ? -22.376 4.450 4.554 1.00 95.00 104 LYS A N 1
ATOM 817 C CA . LYS A 1 104 ? -22.394 3.047 4.997 1.00 95.00 104 LYS A CA 1
ATOM 818 C C . LYS A 1 104 ? -22.281 2.956 6.520 1.00 95.00 104 LYS A C 1
ATOM 820 O O . LYS A 1 104 ? -21.795 3.868 7.181 1.00 95.00 104 LYS A O 1
ATOM 825 N N . ASN A 1 105 ? -22.680 1.807 7.067 1.00 95.88 105 ASN A N 1
ATOM 826 C CA . ASN A 1 105 ? -22.539 1.483 8.488 1.00 95.88 105 ASN A CA 1
ATOM 827 C C . ASN A 1 105 ? -21.505 0.354 8.681 1.00 95.88 105 ASN A C 1
ATOM 829 O O . ASN A 1 105 ? -21.883 -0.821 8.677 1.00 95.88 105 ASN A O 1
ATOM 833 N N . PRO A 1 106 ? -20.200 0.670 8.747 1.00 94.31 106 PRO A N 1
ATOM 834 C CA . PRO A 1 106 ? -19.157 -0.345 8.846 1.00 94.31 106 PRO A CA 1
ATOM 835 C C . PRO A 1 106 ? -19.086 -0.971 10.246 1.00 94.31 106 PRO A C 1
ATOM 837 O O . PRO A 1 106 ? -19.292 -0.307 11.258 1.00 94.31 106 PRO A O 1
ATOM 840 N N . MET A 1 107 ? -18.725 -2.255 10.302 1.00 94.12 107 MET A N 1
ATOM 841 C CA . MET A 1 107 ? -18.487 -2.993 11.544 1.00 94.12 107 MET A CA 1
ATOM 842 C C . MET A 1 107 ? -16.999 -3.318 11.680 1.00 94.12 107 MET A C 1
ATOM 844 O O . MET A 1 107 ? -16.408 -3.927 10.790 1.00 94.12 107 MET A O 1
ATOM 848 N N . LEU A 1 108 ? -16.412 -2.945 12.817 1.00 90.56 108 LEU A N 1
ATOM 849 C CA . LEU A 1 108 ? -15.031 -3.268 13.165 1.00 90.56 108 LEU A CA 1
ATOM 850 C C . LEU A 1 108 ? -14.994 -4.490 14.084 1.00 90.56 108 LEU A C 1
ATOM 852 O O . LEU A 1 108 ? -15.651 -4.517 15.122 1.00 90.56 108 LEU A O 1
ATOM 856 N N . ILE A 1 109 ? -14.203 -5.494 13.708 1.00 92.00 109 ILE A N 1
ATOM 857 C CA . ILE A 1 109 ? -13.992 -6.712 14.496 1.00 92.00 109 ILE A CA 1
ATOM 858 C C . ILE A 1 109 ? -12.494 -6.867 14.736 1.00 92.00 109 ILE A C 1
ATOM 860 O O . ILE A 1 109 ? -11.705 -6.867 13.793 1.00 92.00 109 ILE A O 1
ATOM 864 N N . ALA A 1 110 ? -12.107 -7.029 15.998 1.00 89.75 110 ALA A N 1
ATOM 865 C CA . ALA A 1 110 ? -10.727 -7.266 16.394 1.00 89.75 110 ALA A CA 1
ATOM 866 C C . ALA A 1 110 ? -10.664 -8.161 17.646 1.00 89.75 110 ALA A C 1
ATOM 868 O O . ALA A 1 110 ? -11.653 -8.270 18.378 1.00 89.75 110 ALA A O 1
ATOM 869 N N . PRO A 1 111 ? -9.512 -8.802 17.927 1.00 91.44 111 PRO A N 1
ATOM 870 C CA . PRO A 1 111 ? -9.302 -9.509 19.185 1.00 91.44 111 PRO A CA 1
ATOM 871 C C . PRO A 1 111 ? -9.512 -8.583 20.388 1.00 91.44 111 PRO A C 1
ATOM 873 O O . PRO A 1 111 ? -9.131 -7.412 20.348 1.00 91.44 111 PRO A O 1
ATOM 876 N N . LYS A 1 112 ? -10.048 -9.127 21.490 1.00 89.62 112 LYS A N 1
ATOM 877 C CA . LYS A 1 112 ? -10.323 -8.370 22.728 1.00 89.62 112 LYS A CA 1
ATOM 878 C C . LYS A 1 112 ? -9.119 -7.556 23.202 1.00 89.62 112 LYS A C 1
ATOM 880 O O . LYS A 1 112 ? -9.278 -6.412 23.606 1.00 89.62 112 LYS A O 1
ATOM 885 N N . SER A 1 113 ? -7.922 -8.131 23.111 1.00 88.81 113 SER A N 1
ATOM 886 C CA . SER A 1 113 ? -6.685 -7.455 23.495 1.00 88.81 113 SER A CA 1
ATOM 887 C C . SER A 1 113 ? -6.446 -6.178 22.691 1.00 88.81 113 SER A C 1
ATOM 889 O O . SER A 1 113 ? -6.111 -5.164 23.287 1.00 88.81 113 SER A O 1
ATOM 891 N N . ALA A 1 114 ? -6.667 -6.185 21.373 1.00 84.88 114 ALA A N 1
ATOM 892 C CA . ALA A 1 114 ? -6.470 -5.008 20.526 1.00 84.88 114 ALA A CA 1
ATOM 893 C C . ALA A 1 114 ? -7.522 -3.921 20.802 1.00 84.88 114 ALA A C 1
ATOM 895 O O . ALA A 1 114 ? -7.182 -2.739 20.849 1.00 84.88 114 ALA A O 1
ATOM 896 N N . LEU A 1 115 ? -8.773 -4.332 21.044 1.00 82.62 115 LEU A N 1
ATOM 897 C CA . LEU A 1 115 ? -9.873 -3.432 21.403 1.00 82.62 115 LEU A CA 1
ATOM 898 C C . LEU A 1 115 ? -9.638 -2.737 22.745 1.00 82.62 115 LEU A C 1
ATOM 900 O O . LEU A 1 115 ? -9.816 -1.531 22.853 1.00 82.62 115 LEU A O 1
ATOM 904 N N . ASP A 1 116 ? -9.247 -3.488 23.773 1.00 83.94 116 ASP A N 1
ATOM 905 C CA . ASP A 1 116 ? -9.126 -2.963 25.135 1.00 83.94 116 ASP A CA 1
ATOM 906 C C . ASP A 1 116 ? -7.838 -2.164 25.379 1.00 83.94 116 ASP A C 1
ATOM 908 O O . ASP A 1 116 ? -7.733 -1.519 26.418 1.00 83.94 116 ASP A O 1
ATOM 912 N N . THR A 1 117 ? -6.881 -2.200 24.447 1.00 81.44 117 THR A N 1
ATOM 913 C CA . THR A 1 117 ? -5.582 -1.530 24.599 1.00 81.44 117 THR A CA 1
ATOM 914 C C . THR A 1 117 ? -5.391 -0.400 23.599 1.00 81.44 117 THR A C 1
ATOM 916 O O . THR A 1 117 ? -5.332 0.751 23.993 1.00 81.44 117 THR A O 1
ATOM 919 N N . THR A 1 118 ? -5.271 -0.716 22.310 1.00 76.81 118 THR A N 1
ATOM 920 C CA . THR A 1 118 ? -4.794 0.237 21.300 1.00 76.81 118 THR A CA 1
ATOM 921 C C . THR A 1 118 ? -5.932 0.914 20.545 1.00 76.81 118 THR A C 1
ATOM 923 O O . THR A 1 118 ? -5.832 2.090 20.238 1.00 76.81 118 THR A O 1
ATOM 926 N N . TRP A 1 119 ? -7.011 0.197 20.219 1.00 83.44 119 TRP A N 1
ATOM 927 C CA . TRP A 1 119 ? -8.034 0.730 19.305 1.00 83.44 119 TRP A CA 1
ATOM 928 C C . TRP A 1 119 ? -9.021 1.693 19.970 1.00 83.44 119 TRP A C 1
ATOM 930 O O . TRP A 1 119 ? -9.676 2.445 19.265 1.00 83.44 119 TRP A O 1
ATOM 940 N N . LYS A 1 120 ? -9.152 1.674 21.303 1.00 78.88 120 LYS A N 1
ATOM 941 C CA . LYS A 1 120 ? -10.000 2.641 22.024 1.00 78.88 120 LYS A CA 1
ATOM 942 C C . LYS A 1 120 ? -9.465 4.070 21.959 1.00 78.88 120 LYS A C 1
ATOM 944 O O . LYS A 1 120 ? -10.265 4.998 22.001 1.00 78.88 120 LYS A O 1
ATOM 949 N N . ASP A 1 121 ? -8.147 4.216 21.868 1.00 79.38 121 ASP A N 1
ATOM 950 C CA . ASP A 1 121 ? -7.463 5.510 21.906 1.00 79.38 121 ASP A CA 1
ATOM 951 C C . ASP A 1 121 ? -7.148 6.061 20.499 1.00 79.38 121 ASP A C 1
ATOM 953 O O . ASP A 1 121 ? -6.733 7.212 20.364 1.00 79.38 121 ASP A O 1
ATOM 957 N N . GLU A 1 122 ? -7.305 5.236 19.456 1.00 76.50 122 GLU A N 1
ATOM 958 C CA . GLU A 1 122 ? -6.945 5.527 18.056 1.00 76.50 122 GLU A CA 1
ATOM 959 C C . GLU A 1 122 ? -8.049 6.223 17.258 1.00 76.50 122 GLU A C 1
ATOM 961 O O . GLU A 1 122 ? -7.667 7.142 16.485 1.00 76.50 122 GLU A O 1
#

Radius of gyration: 25.17 Å; Cα contacts (8 Å, |Δi|>4): 50; chains: 1; bounding box: 48×45×77 Å

Foldseek 3Di:
DCVCPDPPDDPCPVVVVVVVVCVVPVDDPVRVVVVVVCVVCVVVVVVPPPDPLCPPPDPVLSSLLSVQVVCCVVPVDDDDDDDPPNCPVSSVVSVCVVCVVVVHDDDDDDPPVCVVPPNVVD

Organism: NCBI:txid410659

pLDDT: mean 83.83, std 11.16, range [51.41, 96.38]

Mean predicted aligned error: 10.13 Å